Protein AF-A0A090LM21-F1 (afdb_monomer_lite)

Secondary structure (DSSP, 8-state):
-HHHHHHHHHHHHHHTT-----------S---SB-STTTTTTGGGGG-TTTHHHHHHHBTTTTT---

pLDDT: mean 80.83, std 16.23, range [48.25, 97.75]

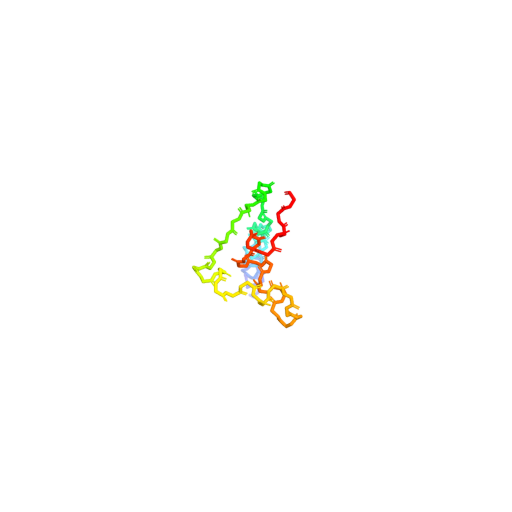Radius of gyration: 22.72 Å; chains: 1; bounding box: 28×66×24 Å

Organism: Strongyloides ratti (NCBI:txid34506)

Sequence (67 aa):
MKLISLFSLFLVLSIMNVALSQNADTDDAKVCNDIAIDCLAKKNLCKNAAYKNLMARQCKSTCGYCT

InterPro domains:
  IPR003582 ShKT domain [PF01549] (32-66)
  IPR003582 ShKT domain [PS51670] (32-66)
  IPR003582 ShKT domain [SM00254] (31-67)

Structure (mmCIF, N/CA/C/O backbone):
data_AF-A0A090LM21-F1
#
_entry.id   AF-A0A090LM21-F1
#
loop_
_atom_site.group_PDB
_atom_site.id
_atom_site.type_symbol
_atom_site.label_atom_id
_atom_site.label_alt_id
_atom_site.label_comp_id
_atom_site.label_asym_id
_atom_site.label_entity_id
_atom_site.label_seq_id
_atom_site.pdbx_PDB_ins_code
_atom_site.Cartn_x
_atom_site.Cartn_y
_atom_site.Cartn_z
_atom_site.occupancy
_atom_site.B_iso_or_equiv
_atom_site.auth_seq_id
_atom_site.auth_comp_id
_atom_site.auth_asym_id
_atom_site.auth_atom_id
_atom_site.pdbx_PDB_model_num
ATOM 1 N N . MET A 1 1 ? 18.391 -55.750 -7.309 1.00 58.16 1 MET A N 1
ATOM 2 C CA . MET A 1 1 ? 17.102 -55.051 -7.545 1.00 58.16 1 MET A CA 1
ATOM 3 C C . MET A 1 1 ? 16.418 -54.550 -6.264 1.00 58.16 1 MET A C 1
ATOM 5 O O . MET A 1 1 ? 15.773 -53.519 -6.334 1.00 58.16 1 MET A O 1
ATOM 9 N N . LYS A 1 2 ? 16.605 -55.176 -5.085 1.00 53.62 2 LYS A N 1
ATOM 10 C CA . LYS A 1 2 ? 16.093 -54.655 -3.792 1.00 53.62 2 LYS A CA 1
ATOM 11 C C . LYS A 1 2 ? 16.898 -53.475 -3.199 1.00 53.62 2 LYS A C 1
ATOM 13 O O . LYS A 1 2 ? 16.333 -52.675 -2.467 1.00 53.62 2 LYS A O 1
ATOM 18 N N . LEU A 1 3 ? 18.173 -53.308 -3.581 1.00 48.25 3 LEU A N 1
ATOM 19 C CA . LEU A 1 3 ? 19.010 -52.152 -3.194 1.00 48.25 3 LEU A CA 1
ATOM 20 C C . LEU A 1 3 ? 18.574 -50.822 -3.838 1.00 48.25 3 LEU A C 1
ATOM 22 O O . LEU A 1 3 ? 18.774 -49.768 -3.247 1.00 48.25 3 LEU A O 1
ATOM 26 N N . ILE A 1 4 ? 17.948 -50.871 -5.021 1.00 61.75 4 ILE A N 1
ATOM 27 C CA . ILE A 1 4 ? 17.455 -49.673 -5.724 1.00 61.75 4 ILE A CA 1
ATOM 28 C C . ILE A 1 4 ? 16.271 -49.069 -4.955 1.00 61.75 4 ILE A C 1
ATOM 30 O O . ILE A 1 4 ? 16.210 -47.860 -4.781 1.00 61.75 4 ILE A O 1
ATOM 34 N N . SER A 1 5 ? 15.399 -49.917 -4.392 1.00 59.47 5 SER A N 1
ATOM 35 C CA . SER A 1 5 ? 14.257 -49.484 -3.574 1.00 59.47 5 SER A CA 1
ATOM 36 C C . SER A 1 5 ? 14.673 -48.828 -2.252 1.00 59.47 5 SER A C 1
ATOM 38 O O . SER A 1 5 ? 13.970 -47.944 -1.772 1.00 59.47 5 SER A O 1
ATOM 40 N N . LEU A 1 6 ? 15.801 -49.245 -1.665 1.00 61.75 6 LEU A N 1
ATOM 41 C CA . LEU A 1 6 ? 16.350 -48.630 -0.451 1.00 61.75 6 LEU A CA 1
ATOM 42 C C . LEU A 1 6 ? 16.962 -47.263 -0.763 1.00 61.75 6 LEU A C 1
ATOM 44 O O . LEU A 1 6 ? 16.707 -46.307 -0.041 1.00 61.75 6 LEU A O 1
ATOM 48 N N . PHE A 1 7 ? 17.692 -47.143 -1.875 1.00 70.69 7 PHE A N 1
ATOM 49 C CA . PHE A 1 7 ? 18.251 -45.869 -2.334 1.00 70.69 7 PHE A CA 1
ATOM 50 C C . PHE A 1 7 ? 17.155 -44.840 -2.647 1.00 70.69 7 PHE A C 1
ATOM 52 O O . PHE A 1 7 ? 17.259 -43.679 -2.253 1.00 70.69 7 PHE A O 1
ATOM 59 N N . SER A 1 8 ? 16.060 -45.285 -3.272 1.00 69.50 8 SER A N 1
ATOM 60 C CA . SER A 1 8 ? 14.866 -44.461 -3.474 1.00 69.50 8 SER A CA 1
ATOM 61 C C . SER A 1 8 ? 14.250 -44.003 -2.149 1.00 69.50 8 SER A C 1
ATOM 63 O O . SER A 1 8 ? 13.861 -42.848 -2.044 1.00 69.50 8 SER A O 1
ATOM 65 N N . LEU A 1 9 ? 14.208 -44.854 -1.119 1.00 69.19 9 LEU A N 1
ATOM 66 C CA . LEU A 1 9 ? 13.668 -44.486 0.195 1.00 69.19 9 LEU A CA 1
ATOM 67 C C . LEU A 1 9 ? 14.524 -43.421 0.905 1.00 69.19 9 LEU A C 1
ATOM 69 O O . LEU A 1 9 ? 13.979 -42.489 1.491 1.00 69.19 9 LEU A O 1
ATOM 73 N N . PHE A 1 10 ? 15.854 -43.518 0.805 1.00 74.31 10 PHE A N 1
ATOM 74 C CA . PHE A 1 10 ? 16.773 -42.513 1.354 1.00 74.31 10 PHE A CA 1
ATOM 75 C C . PHE A 1 10 ? 16.585 -41.141 0.700 1.00 74.31 10 PHE A C 1
ATOM 77 O O . PHE A 1 10 ? 16.526 -40.132 1.400 1.00 74.31 10 PHE A O 1
ATOM 84 N N . LEU A 1 11 ? 16.418 -41.111 -0.624 1.00 70.81 11 LEU A N 1
ATOM 85 C CA . LEU A 1 11 ? 16.206 -39.876 -1.381 1.00 70.81 11 LEU A CA 1
ATOM 86 C C . LEU A 1 11 ? 14.864 -39.216 -1.015 1.00 70.81 11 LEU A C 1
ATOM 88 O O . LEU A 1 11 ? 14.790 -37.995 -0.894 1.00 70.81 11 LEU A O 1
ATOM 92 N N . VAL A 1 12 ? 13.828 -40.026 -0.754 1.00 69.81 12 VAL A N 1
ATOM 93 C CA . VAL A 1 12 ? 12.492 -39.559 -0.343 1.00 69.81 12 VAL A CA 1
ATOM 94 C C . VAL A 1 12 ? 12.480 -39.020 1.100 1.00 69.81 12 VAL A C 1
ATOM 96 O O . VAL A 1 12 ? 11.737 -38.092 1.403 1.00 69.81 12 VAL A O 1
ATOM 99 N N . LEU A 1 13 ? 13.331 -39.527 1.997 1.00 66.94 13 LEU A N 1
ATOM 100 C CA . LEU A 1 13 ? 13.460 -39.006 3.367 1.00 66.94 13 LEU A CA 1
ATOM 101 C C . LEU A 1 13 ? 14.224 -37.673 3.426 1.00 66.94 13 LEU A C 1
ATOM 103 O O . LEU A 1 13 ? 13.899 -36.823 4.251 1.00 66.94 13 LEU A O 1
ATOM 107 N N . SER A 1 14 ? 15.192 -37.451 2.530 1.00 67.31 14 SER A N 1
ATOM 108 C CA . SER A 1 14 ? 15.903 -36.167 2.425 1.00 67.31 14 SER A CA 1
ATOM 109 C C . SER A 1 14 ? 15.005 -35.023 1.943 1.00 67.31 14 SER A C 1
ATOM 111 O O . SER A 1 14 ? 15.171 -33.887 2.380 1.00 67.31 14 SER A O 1
ATOM 113 N N . ILE A 1 15 ? 14.036 -35.310 1.067 1.00 75.00 15 ILE A N 1
ATOM 114 C CA . ILE A 1 15 ? 13.107 -34.298 0.529 1.00 75.00 15 ILE A CA 1
ATOM 115 C C . ILE A 1 15 ? 11.963 -33.939 1.490 1.00 75.00 15 ILE A C 1
ATOM 117 O O . ILE A 1 15 ? 11.351 -32.888 1.325 1.00 75.00 15 ILE A O 1
ATOM 121 N N . MET A 1 16 ? 11.690 -34.753 2.518 1.00 70.06 16 MET A N 1
ATOM 122 C CA . MET A 1 16 ? 10.625 -34.488 3.502 1.00 70.06 16 MET A CA 1
ATOM 123 C C . MET A 1 16 ? 11.055 -33.565 4.650 1.00 70.06 16 MET A C 1
ATOM 125 O O . MET A 1 16 ? 10.317 -33.411 5.620 1.00 70.06 16 MET A O 1
ATOM 129 N N . ASN A 1 17 ? 12.207 -32.895 4.528 1.00 63.53 17 ASN A N 1
ATOM 130 C CA . ASN A 1 17 ? 12.619 -31.834 5.447 1.00 63.53 17 ASN A CA 1
ATOM 131 C C . ASN A 1 17 ? 12.598 -30.435 4.806 1.00 63.53 17 ASN A C 1
ATOM 133 O O . ASN A 1 17 ? 13.450 -29.597 5.082 1.00 63.53 17 ASN A O 1
ATOM 137 N N . VAL A 1 18 ? 11.585 -30.155 3.983 1.00 60.88 18 VAL A N 1
ATOM 138 C CA . VAL A 1 18 ? 11.061 -28.785 3.830 1.00 60.88 18 VAL A CA 1
ATOM 139 C C . VAL A 1 18 ? 9.781 -28.683 4.665 1.00 60.88 18 VAL A C 1
ATOM 141 O O . VAL A 1 18 ? 8.699 -28.366 4.190 1.00 60.88 18 VAL A O 1
ATOM 144 N N . ALA A 1 19 ? 9.905 -29.001 5.955 1.00 63.50 19 ALA A N 1
ATOM 145 C CA . ALA A 1 19 ? 8.885 -28.739 6.970 1.00 63.50 19 ALA A CA 1
ATOM 146 C C . ALA A 1 19 ? 9.133 -27.406 7.697 1.00 63.50 19 ALA A C 1
ATOM 148 O O . ALA A 1 19 ? 8.646 -27.190 8.799 1.00 63.50 19 ALA A O 1
ATOM 149 N N . LEU A 1 20 ? 9.880 -26.500 7.067 1.00 60.03 20 LEU A N 1
ATOM 150 C CA . LEU A 1 20 ? 10.041 -25.111 7.474 1.00 60.03 20 LEU A CA 1
ATOM 151 C C . LEU A 1 20 ? 9.938 -24.254 6.212 1.00 60.03 20 LEU A C 1
ATOM 153 O O . LEU A 1 20 ? 10.916 -23.709 5.711 1.00 60.03 20 LEU A O 1
ATOM 157 N N . SER A 1 21 ? 8.713 -24.105 5.703 1.00 55.53 21 SER A N 1
ATOM 158 C CA . SER A 1 21 ? 8.362 -22.841 5.060 1.00 55.53 21 SER A CA 1
ATOM 159 C C . SER A 1 21 ? 8.312 -21.787 6.169 1.00 55.53 21 SER A C 1
ATOM 161 O O . SER A 1 21 ? 7.254 -21.427 6.678 1.00 55.53 21 SER A O 1
ATOM 163 N N . GLN A 1 22 ? 9.490 -21.337 6.598 1.00 66.38 22 GLN A N 1
ATOM 164 C CA . GLN A 1 22 ? 9.669 -20.087 7.324 1.00 66.38 22 GLN A CA 1
ATOM 165 C C . GLN A 1 22 ? 9.390 -18.938 6.354 1.00 66.38 22 GLN A C 1
ATOM 167 O O . GLN A 1 22 ? 10.294 -18.222 5.963 1.00 66.38 22 GLN A O 1
ATOM 172 N N . ASN 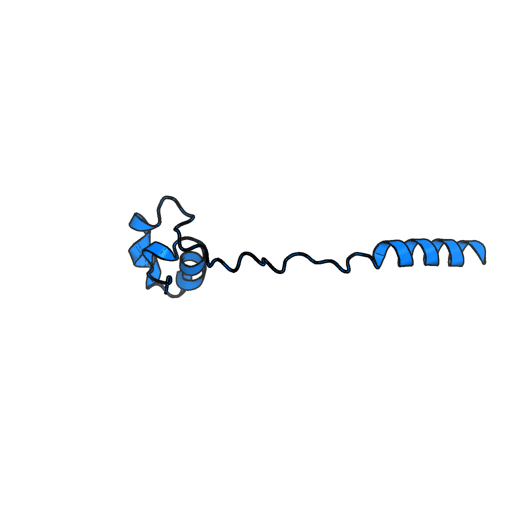A 1 23 ? 8.143 -18.801 5.913 1.00 65.25 23 ASN A N 1
ATOM 173 C CA . ASN A 1 23 ? 7.614 -17.538 5.407 1.00 65.25 23 ASN A CA 1
ATOM 174 C C . ASN A 1 23 ? 6.272 -17.256 6.098 1.00 65.25 23 ASN A C 1
ATOM 176 O O . ASN A 1 23 ? 5.332 -16.749 5.492 1.00 65.25 23 ASN A O 1
ATOM 180 N N . ALA A 1 24 ? 6.167 -17.619 7.376 1.00 57.47 24 ALA A N 1
ATOM 181 C CA . ALA A 1 24 ? 5.413 -16.793 8.296 1.00 57.47 24 ALA A CA 1
ATOM 182 C C . ALA A 1 24 ? 6.377 -15.673 8.694 1.00 57.47 24 ALA A C 1
ATOM 184 O O . ALA A 1 24 ? 7.242 -15.871 9.543 1.00 57.47 24 ALA A O 1
ATOM 185 N N . ASP A 1 25 ? 6.284 -14.561 7.968 1.00 58.75 25 ASP A N 1
ATOM 186 C CA . ASP A 1 25 ? 6.861 -13.261 8.302 1.00 58.75 25 ASP A CA 1
ATOM 187 C C . ASP A 1 25 ? 6.336 -12.843 9.682 1.00 58.75 25 ASP A C 1
ATOM 189 O O . ASP A 1 25 ? 5.351 -12.125 9.809 1.00 58.75 25 ASP A O 1
ATOM 193 N N . THR A 1 26 ? 6.924 -13.398 10.739 1.00 64.06 26 THR A N 1
ATOM 194 C CA . THR A 1 26 ? 6.717 -12.938 12.107 1.00 64.06 26 THR A CA 1
ATOM 195 C C . THR A 1 26 ? 7.639 -11.750 12.335 1.00 64.06 26 THR A C 1
ATOM 197 O O . THR A 1 26 ? 8.618 -11.852 13.069 1.00 64.06 26 THR A O 1
ATOM 200 N N . ASP A 1 27 ? 7.318 -10.637 11.680 1.00 60.00 27 ASP A N 1
ATOM 201 C CA . ASP A 1 27 ? 7.727 -9.294 12.091 1.00 60.00 27 ASP A CA 1
ATOM 202 C C . ASP A 1 27 ? 6.470 -8.405 12.148 1.00 60.00 27 ASP A C 1
ATOM 204 O O . ASP A 1 27 ? 6.307 -7.366 11.507 1.00 60.00 27 ASP A O 1
ATOM 208 N N . ASP A 1 28 ? 5.538 -8.879 12.976 1.00 60.94 28 ASP A N 1
ATOM 209 C CA . ASP A 1 28 ? 4.289 -8.253 13.425 1.00 60.94 28 ASP A CA 1
ATOM 210 C C . ASP A 1 28 ? 4.516 -7.002 14.304 1.00 60.94 28 ASP A C 1
ATOM 212 O O . ASP A 1 28 ? 3.650 -6.568 15.060 1.00 60.94 28 ASP A O 1
ATOM 216 N N . ALA A 1 29 ? 5.661 -6.341 14.165 1.00 60.81 29 ALA A N 1
ATOM 217 C CA . ALA A 1 29 ? 5.732 -4.906 14.361 1.00 60.81 29 ALA A CA 1
ATOM 218 C C . ALA A 1 29 ? 5.360 -4.262 13.027 1.00 60.81 29 ALA A C 1
ATOM 220 O O . ALA A 1 29 ? 6.237 -3.733 12.356 1.00 60.81 29 ALA A O 1
ATOM 221 N N . LYS A 1 30 ? 4.077 -4.361 12.630 1.00 72.25 30 LYS A N 1
ATOM 222 C CA . LYS A 1 30 ? 3.465 -3.771 11.424 1.00 72.25 30 LYS A CA 1
ATOM 223 C C . LYS A 1 30 ? 4.264 -2.563 10.937 1.00 72.25 30 LYS A C 1
ATOM 225 O O . LYS A 1 30 ? 4.021 -1.430 11.360 1.00 72.25 30 LYS A O 1
ATOM 230 N N . VAL A 1 31 ? 5.243 -2.808 10.065 1.00 80.50 31 VAL A N 1
ATOM 231 C CA . VAL A 1 31 ? 6.167 -1.750 9.671 1.00 80.50 31 VAL A CA 1
ATOM 232 C C . VAL A 1 31 ? 5.324 -0.76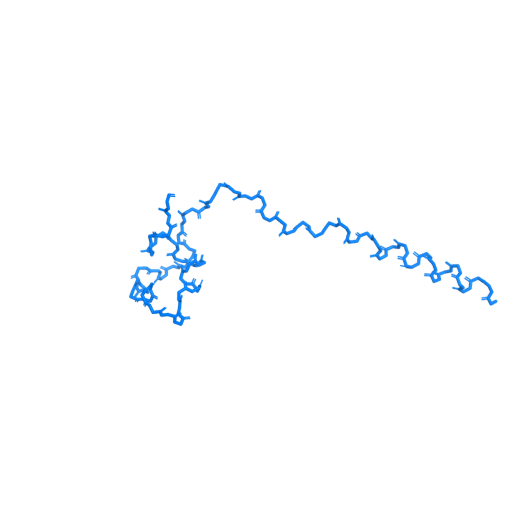1 8.886 1.00 80.50 31 VAL A C 1
ATOM 234 O O . VAL A 1 31 ? 4.825 -1.091 7.815 1.00 80.50 31 VAL A O 1
ATOM 237 N N . CYS A 1 32 ? 5.073 0.418 9.440 1.00 89.56 32 CYS A N 1
ATOM 238 C CA . CYS A 1 32 ? 4.280 1.450 8.792 1.00 89.56 32 CYS A CA 1
ATOM 239 C C . CYS A 1 32 ? 5.219 2.441 8.113 1.00 89.56 32 CYS A C 1
ATOM 241 O O . CYS A 1 32 ? 5.620 3.453 8.682 1.00 89.56 32 CYS A O 1
ATOM 243 N N . ASN A 1 33 ? 5.590 2.146 6.879 1.00 93.81 33 ASN A N 1
ATOM 244 C CA . ASN A 1 33 ? 6.387 3.048 6.068 1.00 93.81 33 ASN A CA 1
ATOM 245 C C . ASN A 1 33 ? 6.085 2.851 4.586 1.00 93.81 33 ASN A C 1
ATOM 247 O O . ASN A 1 33 ? 5.521 1.841 4.167 1.00 93.81 33 ASN A O 1
ATOM 251 N N . ASP A 1 34 ? 6.466 3.840 3.797 1.00 95.62 34 ASP A N 1
ATOM 252 C CA . ASP A 1 34 ? 6.456 3.716 2.352 1.00 95.62 34 ASP A CA 1
ATOM 253 C C . ASP A 1 34 ? 7.755 3.042 1.897 1.00 95.62 34 ASP A C 1
ATOM 255 O O . ASP A 1 34 ? 8.842 3.385 2.359 1.00 95.62 34 ASP A O 1
ATOM 259 N N . ILE A 1 35 ? 7.624 2.056 1.013 1.00 95.44 35 ILE A N 1
ATOM 260 C CA . ILE A 1 35 ? 8.727 1.284 0.428 1.00 95.44 35 ILE A CA 1
ATOM 261 C C . ILE A 1 35 ? 9.145 1.904 -0.910 1.00 95.44 35 ILE A C 1
ATOM 263 O O . ILE A 1 35 ? 10.325 1.926 -1.252 1.00 95.44 35 ILE A O 1
ATOM 267 N N . ALA A 1 36 ? 8.180 2.411 -1.683 1.00 96.12 36 ALA A N 1
ATOM 268 C CA . ALA A 1 36 ? 8.467 3.072 -2.949 1.00 96.12 36 ALA A CA 1
ATOM 269 C C . ALA A 1 36 ? 8.838 4.549 -2.739 1.00 96.12 36 ALA A C 1
ATOM 271 O O . ALA A 1 36 ? 8.216 5.268 -1.959 1.00 96.12 36 ALA A O 1
ATOM 272 N N . ILE A 1 37 ? 9.831 5.018 -3.495 1.00 96.62 37 ILE A N 1
ATOM 273 C CA . ILE A 1 37 ? 10.348 6.394 -3.407 1.00 96.62 37 ILE A CA 1
ATOM 274 C C . ILE A 1 37 ? 9.350 7.454 -3.896 1.00 96.62 37 ILE A C 1
ATOM 276 O O . ILE A 1 37 ? 9.458 8.628 -3.553 1.00 96.62 37 ILE A O 1
ATOM 280 N N . ASP A 1 38 ? 8.376 7.054 -4.709 1.00 96.50 38 ASP A N 1
ATOM 281 C CA . ASP A 1 38 ? 7.454 7.932 -5.424 1.00 96.50 38 ASP A CA 1
ATOM 282 C C . ASP A 1 38 ? 6.016 7.857 -4.887 1.00 96.50 38 ASP A C 1
ATOM 284 O O . ASP A 1 38 ? 5.072 8.299 -5.550 1.00 96.50 38 ASP A O 1
ATOM 288 N N . CYS A 1 39 ? 5.832 7.356 -3.661 1.00 97.06 39 CYS A N 1
ATOM 289 C CA . CYS A 1 39 ? 4.517 7.245 -3.029 1.00 97.06 39 CYS A CA 1
ATOM 290 C C . CYS A 1 39 ? 3.766 8.580 -2.971 1.00 97.06 39 CYS A C 1
ATOM 292 O O . CYS A 1 39 ? 2.582 8.624 -3.309 1.00 97.06 39 CYS A O 1
ATOM 294 N N . LEU A 1 40 ? 4.452 9.684 -2.655 1.00 96.69 40 LEU A N 1
ATOM 295 C CA . LEU A 1 40 ? 3.851 11.023 -2.648 1.00 96.69 40 LEU A CA 1
ATOM 296 C C . LEU A 1 40 ? 3.299 11.420 -4.024 1.00 96.69 40 LEU A C 1
ATOM 298 O O . LEU A 1 40 ? 2.167 11.895 -4.119 1.00 96.69 40 LEU A O 1
ATOM 302 N N . ALA A 1 41 ? 4.055 11.167 -5.096 1.00 97.69 41 ALA A N 1
ATOM 303 C CA . ALA A 1 41 ? 3.616 11.436 -6.466 1.00 97.69 41 ALA A CA 1
ATOM 304 C C . ALA A 1 41 ? 2.461 10.509 -6.890 1.00 97.69 41 ALA A C 1
ATOM 306 O O . ALA A 1 41 ? 1.579 10.899 -7.657 1.00 97.69 41 ALA A O 1
ATOM 307 N N . LYS A 1 42 ? 2.429 9.285 -6.353 1.00 97.06 42 LYS A N 1
ATOM 308 C CA . LYS A 1 42 ? 1.406 8.266 -6.621 1.00 97.06 42 LYS A CA 1
ATOM 309 C C . LYS A 1 42 ? 0.234 8.284 -5.646 1.00 97.06 42 LYS A C 1
ATOM 311 O O . LYS A 1 42 ? -0.631 7.419 -5.754 1.00 97.06 42 LYS A O 1
ATOM 316 N N . LYS A 1 43 ? 0.119 9.267 -4.750 1.00 96.62 43 LYS A N 1
ATOM 317 C CA . LYS A 1 43 ? -0.955 9.333 -3.741 1.00 96.62 43 LYS A CA 1
ATOM 318 C C . LYS A 1 43 ? -2.363 9.212 -4.338 1.00 96.62 43 LYS A C 1
ATOM 320 O O . LYS A 1 43 ? -3.247 8.599 -3.744 1.00 96.62 43 LYS A O 1
ATOM 325 N N . ASN A 1 44 ? -2.571 9.722 -5.552 1.00 97.12 44 ASN A N 1
ATOM 326 C CA . ASN A 1 44 ? -3.846 9.594 -6.266 1.00 97.12 44 ASN A CA 1
ATOM 327 C C . ASN A 1 44 ? -4.229 8.130 -6.572 1.00 97.12 44 ASN A C 1
ATOM 329 O O . ASN A 1 44 ? -5.414 7.805 -6.647 1.00 97.12 44 ASN A O 1
ATOM 333 N N . LEU A 1 45 ? -3.251 7.226 -6.685 1.00 97.75 45 LEU A N 1
ATOM 334 C CA . LEU A 1 45 ? -3.474 5.799 -6.918 1.00 97.75 45 LEU A CA 1
ATOM 335 C C . LEU A 1 45 ? -4.013 5.063 -5.686 1.00 97.75 45 LEU A C 1
ATOM 337 O O . LEU A 1 45 ? -4.593 3.994 -5.854 1.00 97.75 45 LEU A O 1
ATOM 341 N N . CYS A 1 46 ? -3.922 5.631 -4.474 1.00 97.06 46 CYS A N 1
ATOM 342 C CA . CYS A 1 46 ? -4.518 5.036 -3.267 1.00 97.06 46 CYS A CA 1
ATOM 343 C C . CYS A 1 46 ? -6.039 4.827 -3.409 1.00 97.06 46 CYS A C 1
ATOM 345 O O . CYS A 1 46 ? -6.610 3.935 -2.783 1.00 97.06 46 CYS A O 1
ATOM 347 N N . LYS A 1 47 ? -6.702 5.653 -4.232 1.00 96.25 47 LYS A N 1
ATOM 348 C CA . LYS A 1 47 ? -8.145 5.571 -4.516 1.00 96.25 47 LYS A CA 1
ATOM 349 C C . LYS A 1 47 ? -8.467 4.770 -5.780 1.00 96.25 47 LYS A C 1
ATOM 351 O O . LYS A 1 47 ? -9.636 4.514 -6.054 1.00 96.25 47 LYS A O 1
ATOM 356 N N . ASN A 1 48 ? -7.460 4.383 -6.562 1.00 97.38 48 ASN A N 1
ATOM 357 C CA . ASN A 1 48 ? -7.664 3.631 -7.791 1.00 97.38 48 ASN A CA 1
ATOM 358 C C . ASN A 1 48 ? -7.751 2.129 -7.474 1.00 97.38 48 ASN A C 1
ATOM 360 O O . ASN A 1 48 ? -6.800 1.536 -6.966 1.00 97.38 48 ASN A O 1
ATOM 364 N N . ALA A 1 49 ? -8.885 1.504 -7.802 1.00 96.75 49 ALA A N 1
ATOM 365 C CA . ALA A 1 49 ? -9.155 0.100 -7.493 1.00 96.75 49 ALA A CA 1
ATOM 366 C C . ALA A 1 49 ? -8.106 -0.865 -8.075 1.00 96.75 49 ALA A C 1
ATOM 368 O O . ALA A 1 49 ? -7.733 -1.826 -7.404 1.00 96.75 49 ALA A O 1
ATOM 369 N N . ALA A 1 50 ? -7.577 -0.576 -9.269 1.00 97.44 50 ALA A N 1
ATOM 370 C CA . ALA A 1 50 ? -6.557 -1.406 -9.908 1.00 97.44 50 ALA A CA 1
ATOM 371 C C . ALA A 1 50 ? -5.222 -1.388 -9.142 1.00 97.44 50 ALA A C 1
ATOM 373 O O . ALA A 1 50 ? -4.498 -2.380 -9.127 1.00 97.44 50 ALA A O 1
ATOM 374 N N . TYR A 1 51 ? -4.911 -0.279 -8.463 1.00 96.50 51 TYR A N 1
ATOM 375 C CA . TYR A 1 51 ? -3.645 -0.082 -7.754 1.00 96.50 51 TYR A CA 1
ATOM 376 C C . TYR A 1 51 ? -3.760 -0.249 -6.241 1.00 96.50 51 TYR A C 1
ATOM 378 O O . TYR A 1 51 ? -2.738 -0.240 -5.561 1.00 96.50 51 TYR A O 1
ATOM 386 N N . LYS A 1 52 ? -4.965 -0.459 -5.701 1.00 94.50 52 LYS A N 1
ATOM 387 C CA . LYS A 1 52 ? -5.217 -0.579 -4.257 1.00 94.50 52 LYS A CA 1
ATOM 388 C C . LYS A 1 52 ? -4.281 -1.583 -3.576 1.00 94.50 52 LYS A C 1
ATOM 390 O O . LYS A 1 52 ? -3.660 -1.258 -2.571 1.00 94.50 52 LYS A O 1
ATOM 395 N N . ASN A 1 53 ? -4.129 -2.777 -4.153 1.00 94.88 53 ASN A N 1
ATOM 396 C CA . ASN A 1 53 ? -3.248 -3.816 -3.607 1.00 94.88 53 ASN A CA 1
ATOM 397 C C . ASN A 1 53 ? -1.765 -3.429 -3.673 1.00 94.88 53 ASN A C 1
ATOM 399 O O . ASN A 1 53 ? -1.020 -3.685 -2.731 1.00 94.88 53 ASN A O 1
ATOM 403 N N . LEU A 1 54 ? -1.337 -2.804 -4.773 1.00 96.25 54 LEU A N 1
ATOM 404 C CA . LEU A 1 54 ? 0.039 -2.339 -4.929 1.00 96.25 54 LEU A CA 1
ATOM 405 C C . LEU A 1 54 ? 0.354 -1.238 -3.912 1.00 96.25 54 LEU A C 1
ATOM 407 O O . LEU A 1 54 ? 1.363 -1.311 -3.217 1.00 96.25 54 LEU A O 1
ATOM 411 N N . MET A 1 55 ? -0.535 -0.255 -3.790 1.00 96.75 55 MET A N 1
ATOM 412 C CA . MET A 1 55 ? -0.391 0.859 -2.860 1.00 96.75 55 MET A CA 1
ATOM 413 C C . MET A 1 55 ? -0.441 0.393 -1.401 1.00 96.75 55 MET A C 1
ATOM 415 O O . MET A 1 55 ? 0.287 0.930 -0.575 1.00 96.75 55 MET A O 1
ATOM 419 N N . ALA A 1 56 ? -1.218 -0.647 -1.083 1.00 93.88 56 ALA A N 1
ATOM 420 C CA . ALA A 1 56 ? -1.234 -1.244 0.252 1.00 93.88 56 ALA A CA 1
ATOM 421 C C . ALA A 1 56 ? 0.098 -1.891 0.650 1.00 93.88 56 ALA A C 1
ATOM 423 O O . ALA A 1 56 ? 0.445 -1.900 1.827 1.00 93.88 56 ALA A O 1
ATOM 424 N N . ARG A 1 57 ? 0.857 -2.407 -0.320 1.00 93.31 57 ARG A N 1
ATOM 425 C CA . ARG A 1 57 ? 2.180 -2.995 -0.071 1.00 93.31 57 ARG A CA 1
ATOM 426 C C . ARG A 1 57 ? 3.277 -1.935 -0.078 1.00 93.31 57 ARG A C 1
ATOM 428 O O . ARG A 1 57 ? 4.093 -1.905 0.833 1.00 93.31 57 ARG A O 1
ATOM 435 N N . GLN A 1 58 ? 3.262 -1.0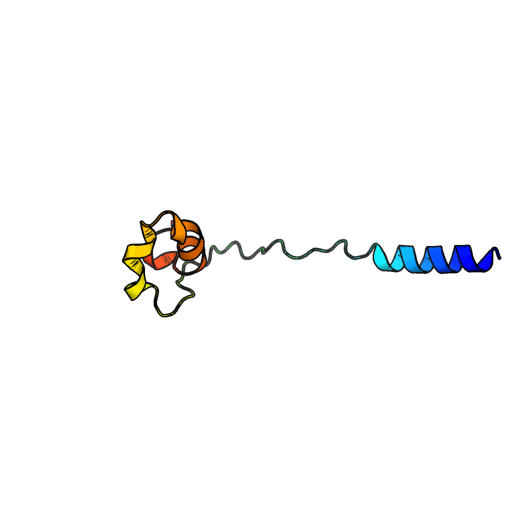54 -1.077 1.00 95.75 58 GLN A N 1
ATOM 436 C CA . GLN A 1 58 ? 4.364 -0.129 -1.344 1.00 95.75 58 GLN A CA 1
ATOM 437 C C . GLN A 1 58 ? 4.230 1.233 -0.664 1.00 95.75 58 GLN A C 1
ATOM 439 O O . GLN A 1 58 ? 5.247 1.861 -0.403 1.00 95.75 58 GLN A O 1
ATOM 444 N N . CYS A 1 59 ? 3.011 1.700 -0.397 1.00 97.12 59 CYS A N 1
ATOM 445 C CA . CYS A 1 59 ? 2.731 3.075 0.031 1.00 97.12 59 CYS A CA 1
ATOM 446 C C . CYS A 1 59 ? 1.727 3.132 1.194 1.00 97.12 59 CYS A C 1
ATOM 448 O O . CYS A 1 59 ? 0.821 3.970 1.224 1.00 97.12 59 CYS A O 1
ATOM 450 N N . LYS A 1 60 ? 1.837 2.190 2.135 1.00 95.00 60 LYS A N 1
ATOM 451 C CA . LYS A 1 60 ? 0.908 2.024 3.265 1.00 95.00 60 LYS A CA 1
ATOM 452 C C . LYS A 1 60 ? 0.810 3.250 4.168 1.00 95.00 60 LYS A C 1
ATOM 454 O O . LYS A 1 60 ? -0.286 3.533 4.650 1.00 95.00 60 LYS A O 1
ATOM 459 N N . SER A 1 61 ? 1.903 3.990 4.353 1.00 95.25 61 SER A N 1
ATOM 460 C CA . SER A 1 61 ? 1.898 5.218 5.150 1.00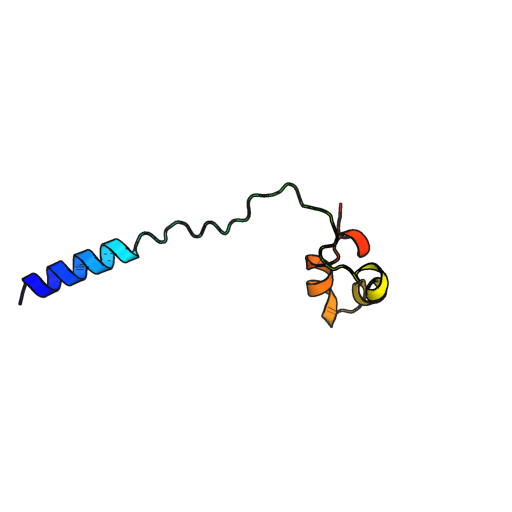 95.25 61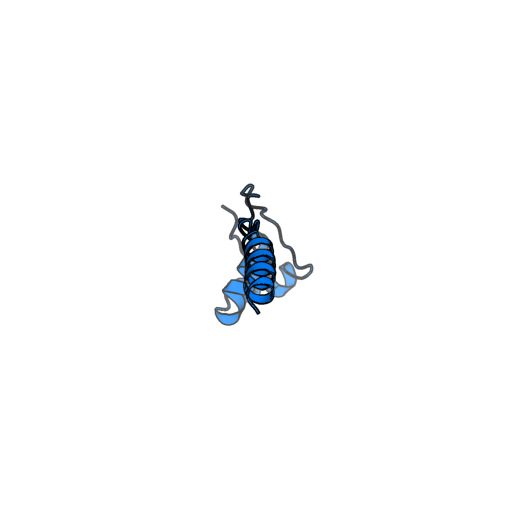 SER A CA 1
ATOM 461 C C . SER A 1 61 ? 1.223 6.352 4.378 1.00 95.25 61 SER A C 1
ATOM 463 O O . SER A 1 61 ? 0.235 6.916 4.850 1.00 95.25 61 SER A O 1
ATOM 465 N N . THR A 1 62 ? 1.638 6.599 3.128 1.00 96.12 62 THR A N 1
ATOM 466 C CA . THR A 1 62 ? 1.031 7.630 2.265 1.00 96.12 62 THR A CA 1
ATOM 467 C C . THR A 1 62 ? -0.474 7.423 2.054 1.00 96.12 62 THR A C 1
ATOM 469 O O . THR A 1 62 ? -1.230 8.398 1.991 1.00 96.12 62 THR A O 1
ATOM 472 N N . CYS A 1 63 ? -0.928 6.172 1.936 1.00 96.19 63 CYS A N 1
ATOM 473 C CA . CYS A 1 63 ? -2.343 5.853 1.755 1.00 96.19 63 CYS A CA 1
ATOM 474 C C . CYS A 1 63 ? -3.145 5.765 3.061 1.00 96.19 63 CYS A C 1
ATOM 476 O O . CYS A 1 63 ? -4.361 5.584 2.994 1.00 96.19 63 CYS A O 1
ATOM 478 N N . GLY A 1 64 ? -2.505 5.903 4.227 1.00 93.94 64 GLY A N 1
ATOM 479 C CA . GLY A 1 64 ? -3.184 5.895 5.523 1.00 93.94 64 GLY A CA 1
ATOM 480 C C . GLY A 1 64 ? -3.671 4.516 5.975 1.00 93.94 64 GLY A C 1
ATOM 481 O O . GLY A 1 64 ? -4.658 4.422 6.695 1.00 93.94 64 GLY A O 1
ATOM 482 N N . TYR A 1 65 ? -3.002 3.435 5.569 1.00 92.50 65 TYR A N 1
ATOM 483 C CA . TYR A 1 65 ? -3.316 2.074 6.037 1.00 92.50 65 TYR A CA 1
ATOM 484 C C . TYR A 1 65 ? -2.691 1.751 7.400 1.00 92.50 65 TYR A C 1
ATOM 486 O O . TYR A 1 65 ? -2.857 0.662 7.953 1.00 92.50 65 TYR A O 1
ATOM 494 N N . CYS A 1 66 ? -1.982 2.716 7.973 1.00 90.06 66 CYS A N 1
ATOM 495 C CA . CYS A 1 66 ? -1.401 2.601 9.287 1.00 90.06 66 CYS A CA 1
ATOM 496 C C . CYS A 1 66 ? -2.367 3.068 10.387 1.00 90.06 66 CYS A C 1
ATOM 498 O O . CYS A 1 66 ? -2.447 4.255 10.664 1.00 90.06 66 CYS A O 1
ATOM 500 N N . THR A 1 67 ? -3.110 2.134 10.989 1.00 72.50 67 THR A N 1
ATOM 501 C CA . THR A 1 67 ? -3.596 2.205 12.384 1.00 72.50 67 THR A CA 1
ATOM 502 C C . THR A 1 67 ? -2.481 2.242 13.416 1.00 72.50 67 THR A C 1
ATOM 504 O O . THR A 1 67 ? -1.476 1.523 13.175 1.00 72.50 67 THR A O 1
#

Foldseek 3Di:
DVVVVVVVVVVVVVVVPVPDPVPPPPPVPPPQDAQDPCLVVCLVCCPPPVCVVVCVVHPCNSSVVDD